Protein AF-A0A2N1QQU3-F1 (afdb_monomer_lite)

Secondary structure (DSSP, 8-state):
--HHH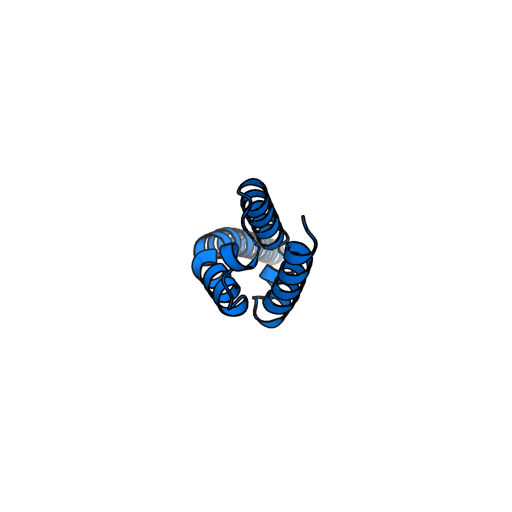HHHHHHHHHHHHHHS-HHHHH-HHHHHHHHHHHHHHHHTT--HHHHH-S-HHHHHHHHHHHTHHHHHHHHHHHHHHHHHHHHHHHHHTT-

Sequence (95 aa):
LPKEYQIVYREIQKYLYKVGPVELTEGTGLLSGIVDFFEEGVASGKRVLDVTGTDVAAFCDDLIKDSKTYADIYQASVAKEVSKAMDKSMDKTRK

Radius of gyration: 18.39 Å; chains: 1; bounding box: 58×23×40 Å

Foldseek 3Di:
DDPQLVVLLVVLLVLCVVPNDPVSNVDVVLSVVSVVQVVVCVVVVHGPCSSCP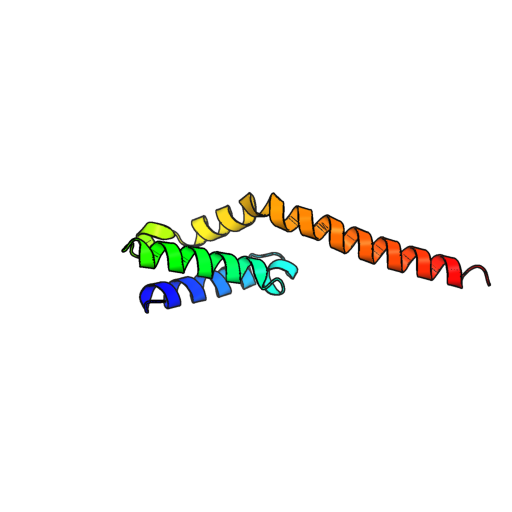PPVNVSSVVSRVVCPVVVVVVVVVVVVVVVVVVVVVVVVVVD

pLDDT: mean 76.31, std 15.14, range [44.12, 94.06]

Structure (mmCIF, N/CA/C/O backbone):
data_AF-A0A2N1QQU3-F1
#
_entry.id   AF-A0A2N1QQU3-F1
#
loop_
_atom_site.group_PDB
_atom_site.id
_atom_site.type_symbol
_atom_site.label_atom_id
_atom_site.label_alt_id
_atom_site.label_comp_id
_atom_site.label_asym_id
_atom_site.label_entity_id
_atom_site.label_seq_id
_atom_site.pdbx_PDB_ins_code
_atom_site.Cartn_x
_atom_site.Cartn_y
_atom_site.Cartn_z
_atom_site.occupancy
_atom_site.B_iso_or_equiv
_atom_site.auth_seq_id
_atom_site.auth_comp_id
_atom_site.auth_asym_id
_atom_site.auth_atom_id
_atom_site.pdbx_PDB_model_num
ATOM 1 N N . LEU A 1 1 ? 1.026 4.231 12.107 1.00 87.50 1 LEU A N 1
ATOM 2 C CA . LEU A 1 1 ? -0.111 3.515 11.473 1.00 87.50 1 LEU A CA 1
ATOM 3 C C . LEU A 1 1 ? -0.826 2.572 12.452 1.00 87.50 1 LEU A C 1
ATOM 5 O O . LEU A 1 1 ? -0.137 1.910 13.229 1.00 87.50 1 LEU A O 1
ATOM 9 N N . PRO A 1 2 ? -2.171 2.478 12.415 1.00 92.94 2 PRO A N 1
ATOM 10 C CA . PRO A 1 2 ? -2.967 1.499 13.167 1.00 92.94 2 PRO A CA 1
ATOM 11 C C . PRO A 1 2 ? -2.616 0.041 12.829 1.00 92.94 2 PRO A C 1
ATOM 13 O O . PRO A 1 2 ? -2.033 -0.246 11.785 1.00 92.94 2 PRO A O 1
ATOM 16 N N . LYS A 1 3 ? -2.997 -0.902 13.701 1.00 93.69 3 LYS A N 1
ATOM 17 C CA . LYS A 1 3 ? -2.591 -2.315 13.586 1.00 93.69 3 LYS A CA 1
ATOM 18 C C . LYS A 1 3 ? -3.080 -2.993 12.300 1.00 93.69 3 LYS A C 1
ATOM 20 O O . LYS A 1 3 ? -2.312 -3.729 11.693 1.00 93.69 3 LYS A O 1
ATOM 25 N N . GLU A 1 4 ? -4.309 -2.718 11.862 1.00 91.44 4 GLU A N 1
ATOM 26 C CA . GLU A 1 4 ? -4.854 -3.260 10.604 1.00 91.44 4 GLU A CA 1
ATOM 27 C C . GLU A 1 4 ? -4.023 -2.815 9.389 1.00 91.44 4 GLU A C 1
ATOM 29 O O . GLU A 1 4 ? -3.641 -3.642 8.564 1.00 91.44 4 GLU A O 1
ATOM 34 N N . TYR A 1 5 ? -3.642 -1.535 9.338 1.00 93.69 5 TYR A N 1
ATOM 35 C CA . TYR A 1 5 ? -2.775 -0.993 8.290 1.00 93.69 5 TYR A CA 1
ATOM 36 C C . TYR A 1 5 ? -1.392 -1.651 8.274 1.00 93.69 5 TYR A C 1
ATOM 38 O O . TYR A 1 5 ? -0.879 -1.985 7.212 1.00 93.69 5 TYR A O 1
ATOM 46 N N . GLN A 1 6 ? -0.798 -1.898 9.446 1.00 92.81 6 GLN A N 1
ATOM 47 C CA . GLN A 1 6 ? 0.500 -2.577 9.535 1.00 92.81 6 GLN A CA 1
ATOM 48 C C . GLN A 1 6 ? 0.450 -4.030 9.039 1.00 92.81 6 GLN A C 1
ATOM 50 O O . GLN A 1 6 ? 1.433 -4.513 8.480 1.00 92.81 6 GLN A O 1
ATOM 55 N N . ILE A 1 7 ? -0.665 -4.737 9.260 1.00 93.31 7 ILE A N 1
ATOM 56 C CA . ILE A 1 7 ? -0.842 -6.117 8.783 1.00 93.31 7 ILE A CA 1
ATOM 57 C C . ILE A 1 7 ? -0.867 -6.126 7.257 1.00 93.31 7 ILE A C 1
ATOM 59 O O . ILE A 1 7 ? -0.073 -6.833 6.643 1.00 93.31 7 ILE A O 1
ATOM 63 N N . VAL A 1 8 ? -1.720 -5.296 6.655 1.00 93.00 8 VAL A N 1
ATOM 64 C CA . VAL A 1 8 ? -1.827 -5.210 5.194 1.00 93.00 8 VAL A CA 1
ATOM 65 C C . VAL A 1 8 ? -0.513 -4.746 4.579 1.00 93.00 8 VAL A C 1
ATOM 67 O O . VAL A 1 8 ? -0.052 -5.346 3.617 1.00 93.00 8 VAL A O 1
ATOM 70 N N . TYR A 1 9 ? 0.154 -3.759 5.181 1.00 91.56 9 TYR A N 1
ATOM 71 C CA . TYR A 1 9 ? 1.457 -3.292 4.714 1.00 91.56 9 TYR A CA 1
ATOM 72 C C . TYR A 1 9 ? 2.499 -4.422 4.652 1.00 91.56 9 TYR A C 1
ATOM 74 O O . TYR A 1 9 ? 3.229 -4.540 3.672 1.00 91.56 9 TYR A O 1
ATOM 82 N N . ARG A 1 10 ? 2.538 -5.313 5.653 1.00 90.44 10 ARG A N 1
ATOM 83 C CA . ARG A 1 10 ? 3.436 -6.483 5.637 1.00 90.44 10 ARG A CA 1
ATOM 84 C C . ARG A 1 10 ? 3.077 -7.488 4.546 1.00 90.44 10 ARG A C 1
ATOM 86 O O . ARG A 1 10 ? 3.979 -8.080 3.957 1.00 90.44 10 ARG A O 1
ATOM 93 N N . GLU A 1 11 ? 1.792 -7.706 4.287 1.00 91.19 11 GLU A N 1
ATOM 94 C CA . GLU A 1 11 ? 1.358 -8.597 3.205 1.00 91.19 11 GLU A CA 1
ATOM 95 C C . GLU A 1 11 ? 1.703 -8.013 1.829 1.00 91.19 11 GLU A C 1
ATOM 97 O O . GLU A 1 11 ? 2.221 -8.736 0.981 1.00 91.19 11 GLU A O 1
ATOM 102 N N . ILE A 1 12 ? 1.551 -6.698 1.649 1.00 88.31 12 ILE A N 1
ATOM 103 C CA . ILE A 1 12 ? 2.012 -5.972 0.458 1.00 88.31 12 ILE A CA 1
ATOM 104 C C . ILE A 1 12 ? 3.523 -6.145 0.273 1.00 88.31 12 ILE A C 1
ATOM 106 O O . ILE A 1 12 ? 3.965 -6.519 -0.809 1.00 88.31 12 ILE A O 1
ATOM 110 N N . GLN A 1 13 ? 4.328 -5.945 1.324 1.00 85.81 13 GLN A N 1
ATOM 111 C CA . GLN A 1 13 ? 5.782 -6.144 1.255 1.00 85.81 13 GLN A CA 1
ATOM 112 C C . GLN A 1 13 ? 6.149 -7.560 0.788 1.00 85.81 13 GLN A C 1
ATOM 114 O O . GLN A 1 13 ? 7.002 -7.720 -0.083 1.00 85.81 13 GLN A O 1
ATOM 119 N N . LYS A 1 14 ? 5.492 -8.595 1.331 1.00 86.12 14 LYS A N 1
ATOM 120 C CA . LYS A 1 14 ? 5.711 -9.990 0.909 1.00 86.12 14 LYS A CA 1
ATOM 121 C C . LYS A 1 14 ? 5.286 -10.228 -0.537 1.00 86.12 14 LYS A C 1
ATOM 123 O O . LYS A 1 14 ? 5.971 -10.952 -1.255 1.00 86.12 14 LYS A O 1
ATOM 128 N N . TYR A 1 15 ? 4.157 -9.653 -0.946 1.00 86.88 15 TYR A N 1
ATOM 129 C CA . TYR A 1 15 ? 3.643 -9.788 -2.301 1.00 86.88 15 TYR A CA 1
ATOM 130 C C . TYR A 1 15 ? 4.609 -9.157 -3.302 1.00 86.88 15 TYR A C 1
ATOM 132 O O . TYR A 1 15 ? 5.105 -9.857 -4.179 1.00 86.88 15 TYR A O 1
ATOM 140 N N . LEU A 1 16 ? 4.983 -7.891 -3.100 1.00 79.19 16 LEU A N 1
ATOM 141 C CA . LEU A 1 16 ? 5.952 -7.181 -3.938 1.00 79.19 16 LEU A CA 1
ATOM 142 C C . LEU A 1 16 ? 7.316 -7.878 -3.973 1.00 79.19 16 LEU A C 1
ATOM 144 O O . LEU A 1 16 ? 7.939 -7.922 -5.024 1.00 79.19 16 LEU A O 1
ATOM 148 N N . TYR A 1 17 ? 7.756 -8.488 -2.870 1.00 77.81 17 TYR A N 1
ATOM 149 C CA . TYR A 1 17 ? 8.979 -9.295 -2.867 1.00 77.81 17 TYR A CA 1
ATOM 150 C C . TYR A 1 17 ? 8.881 -10.543 -3.760 1.00 77.81 17 TYR A C 1
ATOM 152 O O . TYR A 1 17 ? 9.871 -10.983 -4.337 1.00 77.81 17 TYR A O 1
ATOM 160 N N . LYS A 1 18 ? 7.686 -11.132 -3.868 1.00 77.38 18 LYS A N 1
ATOM 161 C CA . LYS A 1 18 ? 7.445 -12.357 -4.636 1.00 77.38 18 LYS A CA 1
ATOM 162 C C . LYS A 1 18 ? 7.150 -12.093 -6.113 1.00 77.38 18 LYS A C 1
ATOM 164 O O . LYS A 1 18 ? 7.548 -12.902 -6.948 1.00 77.38 18 LYS A O 1
ATOM 169 N N . VAL A 1 19 ? 6.401 -11.034 -6.421 1.00 74.94 19 VAL A N 1
ATOM 170 C CA . VAL A 1 19 ? 5.912 -10.748 -7.782 1.00 74.94 19 VAL A CA 1
ATOM 171 C C . VAL A 1 19 ? 6.583 -9.543 -8.437 1.00 74.94 19 VAL A C 1
ATOM 173 O O . VAL A 1 19 ? 6.507 -9.394 -9.654 1.00 74.94 19 VAL A O 1
ATOM 176 N N . GLY A 1 20 ? 7.212 -8.670 -7.651 1.00 64.88 20 GLY A N 1
ATOM 177 C CA . GLY A 1 20 ? 7.845 -7.459 -8.148 1.00 64.88 20 GLY A CA 1
ATOM 178 C C . GLY A 1 20 ? 9.188 -7.747 -8.832 1.00 64.88 20 GLY A C 1
ATOM 179 O O . GLY A 1 20 ? 9.874 -8.706 -8.474 1.00 64.88 20 GLY A O 1
ATOM 180 N N . PRO A 1 21 ? 9.605 -6.913 -9.803 1.00 62.41 21 PRO A N 1
ATOM 181 C CA . PRO A 1 21 ? 10.981 -6.865 -10.286 1.00 62.41 21 PRO A CA 1
ATOM 182 C C . PRO A 1 21 ? 11.972 -6.757 -9.123 1.00 62.41 21 PRO A C 1
ATOM 184 O O . PRO A 1 21 ? 11.699 -6.064 -8.143 1.00 62.41 21 PRO A O 1
ATOM 187 N N . VAL A 1 22 ? 13.140 -7.390 -9.253 1.00 55.25 22 VAL A N 1
ATOM 188 C CA . VAL A 1 22 ? 14.182 -7.422 -8.209 1.00 55.25 22 VAL A CA 1
ATOM 189 C C . VAL A 1 22 ? 14.534 -6.008 -7.717 1.00 55.25 22 VAL A C 1
ATOM 191 O O . VAL A 1 22 ? 14.620 -5.789 -6.512 1.00 55.25 22 VAL A O 1
ATOM 194 N N . GLU A 1 23 ? 14.586 -5.006 -8.599 1.00 53.69 23 GLU A N 1
ATOM 195 C CA . GLU A 1 23 ? 14.839 -3.611 -8.203 1.00 53.69 23 GLU A CA 1
ATOM 196 C C . GLU A 1 23 ? 13.653 -2.885 -7.529 1.00 53.69 23 GLU A C 1
ATOM 198 O O . GLU A 1 23 ? 13.888 -1.914 -6.812 1.00 53.69 23 GLU A O 1
ATOM 203 N N . LEU A 1 24 ? 12.396 -3.353 -7.650 1.00 55.62 24 LEU A N 1
ATOM 204 C CA . LEU A 1 24 ? 11.288 -2.848 -6.808 1.00 55.62 24 LEU A CA 1
ATOM 205 C C . LEU A 1 24 ? 11.423 -3.315 -5.354 1.00 55.62 24 LEU A C 1
ATOM 207 O O . LEU A 1 24 ? 10.898 -2.669 -4.449 1.00 55.62 24 LEU A O 1
ATOM 211 N N . THR A 1 25 ? 12.124 -4.428 -5.124 1.00 53.69 25 THR A N 1
ATOM 212 C CA . THR A 1 25 ? 12.387 -4.945 -3.774 1.00 53.69 25 THR A CA 1
ATOM 213 C C . THR A 1 25 ? 13.549 -4.226 -3.085 1.00 53.69 25 THR A C 1
ATOM 215 O O . THR A 1 25 ? 13.577 -4.160 -1.857 1.00 53.69 25 THR A O 1
ATOM 218 N N . GLU A 1 26 ? 14.458 -3.625 -3.863 1.00 54.41 26 GLU A N 1
ATOM 219 C CA . GLU A 1 26 ? 15.559 -2.785 -3.366 1.00 54.41 26 GLU A CA 1
ATOM 220 C C . GLU A 1 26 ? 15.188 -1.290 -3.302 1.00 54.41 26 GLU A C 1
ATOM 222 O O . GLU A 1 26 ? 15.719 -0.541 -2.478 1.00 54.41 26 GLU A O 1
ATOM 227 N N . GLY A 1 27 ? 14.238 -0.845 -4.132 1.00 57.50 27 GLY A N 1
ATOM 228 C CA . GLY A 1 27 ? 13.740 0.526 -4.173 1.00 57.50 27 GLY A CA 1
ATOM 229 C C . GLY A 1 27 ? 12.812 0.858 -3.002 1.00 57.50 27 GLY A C 1
ATOM 230 O O . GLY A 1 27 ? 11.598 0.673 -3.074 1.00 57.50 27 GLY A O 1
ATOM 231 N N . THR A 1 28 ? 13.360 1.451 -1.941 1.00 62.81 28 THR A N 1
ATOM 232 C CA . THR A 1 28 ? 12.599 1.942 -0.772 1.00 62.81 28 THR A CA 1
ATOM 233 C C . THR A 1 28 ? 11.492 2.949 -1.116 1.00 62.81 28 THR A C 1
ATOM 235 O O . THR A 1 28 ? 10.570 3.117 -0.321 1.00 62.81 28 THR A O 1
ATOM 238 N N . GLY A 1 29 ? 11.546 3.579 -2.296 1.00 69.00 29 GLY A N 1
ATOM 239 C CA . GLY A 1 29 ? 10.617 4.625 -2.733 1.00 69.00 29 GLY A CA 1
ATOM 240 C C . GLY A 1 29 ? 9.171 4.167 -2.949 1.00 69.00 29 GLY A C 1
ATOM 241 O O . GLY A 1 29 ? 8.241 4.907 -2.631 1.00 69.00 29 GLY A O 1
ATOM 242 N N . LEU A 1 30 ? 8.952 2.945 -3.449 1.00 75.75 30 LEU A N 1
ATOM 243 C CA . LEU A 1 30 ? 7.588 2.434 -3.633 1.00 75.75 30 LEU A CA 1
ATOM 244 C C . LEU A 1 30 ? 6.941 2.137 -2.279 1.00 75.75 30 LEU A C 1
ATOM 246 O O . LEU A 1 30 ? 5.817 2.547 -2.009 1.00 75.75 30 LEU A O 1
ATOM 250 N N . LEU A 1 31 ? 7.685 1.457 -1.406 1.00 80.00 31 LEU A N 1
ATOM 251 C CA . LEU A 1 31 ? 7.226 1.128 -0.063 1.00 80.00 31 LEU A CA 1
ATOM 252 C C . LEU A 1 31 ? 6.977 2.388 0.775 1.00 80.00 31 LEU A C 1
ATOM 254 O O . LEU A 1 31 ? 5.972 2.437 1.478 1.00 80.00 31 LEU A O 1
ATOM 258 N N . SER A 1 32 ? 7.817 3.425 0.658 1.00 80.94 32 SER A N 1
ATOM 259 C CA . SER A 1 32 ? 7.562 4.708 1.323 1.00 80.94 32 SER A CA 1
ATOM 260 C C . SER A 1 32 ? 6.299 5.392 0.796 1.00 80.94 32 SER A C 1
ATOM 262 O O . SER A 1 32 ? 5.498 5.852 1.598 1.00 80.94 32 SER A O 1
ATOM 264 N N . GLY A 1 33 ? 6.052 5.371 -0.519 1.00 82.12 33 GLY A N 1
ATOM 265 C CA . GLY A 1 33 ? 4.820 5.932 -1.087 1.00 82.12 33 GLY A CA 1
ATOM 266 C C . GLY A 1 33 ? 3.548 5.233 -0.588 1.00 82.12 33 GLY A C 1
ATOM 267 O O . GLY A 1 33 ? 2.530 5.880 -0.359 1.00 82.12 33 GLY A O 1
ATOM 268 N N . ILE A 1 34 ? 3.607 3.918 -0.345 1.00 86.19 34 ILE A N 1
ATOM 269 C CA . ILE A 1 34 ? 2.490 3.171 0.261 1.00 86.19 34 ILE A CA 1
ATOM 270 C C . ILE A 1 34 ? 2.278 3.587 1.723 1.00 86.19 34 ILE A C 1
ATOM 272 O O . ILE A 1 34 ? 1.135 3.648 2.177 1.00 86.19 34 ILE A O 1
ATOM 276 N N . VAL A 1 35 ? 3.351 3.884 2.465 1.00 88.88 35 VAL A N 1
ATOM 277 C CA . VAL A 1 35 ? 3.238 4.410 3.835 1.00 88.88 35 VAL A CA 1
ATOM 278 C C . VAL A 1 35 ? 2.524 5.757 3.826 1.00 88.88 35 VAL A C 1
ATOM 280 O O . VAL A 1 35 ? 1.545 5.897 4.556 1.00 88.88 35 VAL A O 1
ATOM 283 N N . ASP A 1 36 ? 2.940 6.688 2.968 1.00 87.19 36 ASP A N 1
ATOM 284 C CA . ASP A 1 36 ? 2.319 8.015 2.856 1.00 87.19 36 ASP A CA 1
ATOM 285 C C . ASP A 1 36 ? 0.823 7.902 2.504 1.00 87.19 36 ASP A C 1
ATOM 287 O O . ASP A 1 36 ? -0.035 8.515 3.144 1.00 87.19 36 ASP A O 1
ATOM 291 N N . PHE A 1 37 ? 0.484 7.025 1.554 1.00 88.88 37 PHE A N 1
ATOM 292 C CA . PHE A 1 37 ? -0.902 6.730 1.177 1.00 88.88 37 PHE A CA 1
ATOM 293 C C . PHE A 1 37 ? -1.729 6.170 2.347 1.00 88.88 37 PHE A C 1
ATOM 295 O O . PHE A 1 37 ? -2.894 6.524 2.546 1.00 88.88 37 PHE A O 1
ATOM 302 N N . PHE A 1 38 ? -1.132 5.301 3.164 1.00 92.75 38 PHE A N 1
ATOM 303 C CA . PHE A 1 38 ? -1.792 4.751 4.346 1.00 92.75 38 PHE A CA 1
ATOM 304 C C . PHE A 1 38 ? -1.970 5.798 5.443 1.00 92.75 38 PHE A C 1
ATOM 306 O O . PHE A 1 38 ? -2.990 5.780 6.133 1.00 92.75 38 PHE A O 1
ATOM 313 N N . GLU A 1 39 ? -1.025 6.720 5.609 1.00 92.69 39 GLU A N 1
ATOM 314 C CA . GLU A 1 39 ? -1.158 7.835 6.547 1.00 92.69 39 GLU A CA 1
ATOM 315 C C . GLU A 1 39 ? -2.309 8.767 6.157 1.00 92.69 39 GLU A C 1
ATOM 317 O O . GLU A 1 39 ? -3.106 9.133 7.025 1.00 92.69 39 GLU A O 1
ATOM 322 N N . GLU A 1 40 ? -2.485 9.054 4.865 1.00 91.62 40 GLU A N 1
ATOM 323 C CA . GLU A 1 40 ? -3.638 9.809 4.359 1.00 91.62 40 GLU A CA 1
ATOM 324 C C . GLU A 1 40 ? -4.965 9.066 4.592 1.00 91.62 40 GLU A C 1
ATOM 326 O O . GLU A 1 40 ? -5.957 9.661 5.032 1.00 91.62 40 GLU A O 1
ATOM 331 N N . GLY A 1 41 ? -4.987 7.748 4.367 1.00 91.06 41 GLY A N 1
ATOM 332 C CA . GLY A 1 41 ? -6.148 6.902 4.653 1.00 91.06 41 GLY A CA 1
ATOM 333 C C . GLY A 1 41 ? -6.559 6.947 6.127 1.00 91.06 41 GLY A C 1
ATOM 334 O O . GLY A 1 41 ? -7.742 7.097 6.446 1.00 91.06 41 GLY A O 1
ATOM 335 N N . VAL A 1 42 ? -5.577 6.900 7.031 1.00 93.81 42 VAL A N 1
ATOM 336 C CA . VAL A 1 42 ? -5.791 7.022 8.480 1.00 93.81 42 VAL A CA 1
ATOM 337 C C . VAL A 1 42 ? -6.271 8.421 8.855 1.00 93.81 42 VAL A C 1
ATOM 339 O O . VAL A 1 42 ? -7.230 8.538 9.618 1.00 93.81 42 VAL A O 1
ATOM 342 N N . ALA A 1 43 ? -5.651 9.473 8.314 1.00 94.06 43 ALA A N 1
ATOM 343 C CA . ALA A 1 43 ? -6.060 10.859 8.549 1.00 94.06 43 ALA A CA 1
ATOM 344 C C . ALA A 1 43 ? -7.500 11.121 8.072 1.00 94.06 43 ALA A C 1
ATOM 346 O O . ALA A 1 43 ? -8.237 11.880 8.697 1.00 94.06 43 ALA A O 1
ATOM 347 N N . SER A 1 44 ? -7.921 10.425 7.015 1.00 92.75 44 SER A N 1
ATOM 348 C CA . SER A 1 44 ? -9.285 10.456 6.476 1.00 92.75 44 SER A CA 1
ATOM 349 C C . SER A 1 44 ? -10.278 9.560 7.231 1.00 92.75 44 SER A C 1
ATOM 351 O O . SER A 1 44 ? -11.439 9.470 6.835 1.00 92.75 44 SER A O 1
ATOM 353 N N . GLY A 1 45 ? -9.845 8.859 8.284 1.00 93.12 45 GLY A N 1
ATOM 354 C CA . GLY A 1 45 ? -10.690 7.956 9.069 1.00 93.12 45 GLY A CA 1
ATOM 355 C C . GLY A 1 45 ? -11.134 6.689 8.327 1.00 93.12 45 GLY A C 1
ATOM 356 O O . GLY A 1 45 ? -12.093 6.044 8.749 1.00 93.12 45 GLY A O 1
ATOM 357 N N . LYS A 1 46 ? -10.466 6.325 7.225 1.00 93.44 46 LYS A N 1
ATOM 358 C CA . LYS A 1 46 ? -10.785 5.125 6.440 1.00 93.44 46 LYS A CA 1
ATOM 359 C C . LYS A 1 46 ? -10.154 3.886 7.065 1.00 93.44 46 LYS A C 1
ATOM 361 O O . LYS A 1 46 ? -9.086 3.960 7.684 1.00 93.44 46 LYS A O 1
ATOM 366 N N . ARG A 1 47 ? -10.766 2.717 6.873 1.00 91.62 47 ARG A N 1
ATOM 367 C CA . ARG A 1 47 ? -10.109 1.442 7.189 1.00 91.62 47 ARG A CA 1
ATOM 368 C C . ARG A 1 47 ? -9.193 1.052 6.042 1.00 91.62 47 ARG A C 1
ATOM 370 O O . ARG A 1 47 ? -9.419 1.428 4.899 1.00 91.62 47 ARG A O 1
ATOM 377 N N . VAL A 1 48 ? -8.187 0.235 6.336 1.00 91.81 48 VAL A N 1
ATOM 378 C CA . VAL A 1 48 ? -7.203 -0.164 5.322 1.00 91.81 48 VAL A CA 1
ATOM 379 C C . VAL A 1 48 ? -7.843 -0.853 4.115 1.00 91.81 48 VAL A C 1
ATOM 381 O O . VAL A 1 48 ? -7.462 -0.567 2.991 1.00 91.81 48 VAL A O 1
ATOM 384 N N . LEU A 1 49 ? -8.878 -1.671 4.323 1.00 91.94 49 LEU A N 1
ATOM 385 C CA . LEU A 1 49 ? -9.591 -2.340 3.230 1.00 91.94 49 LEU A CA 1
ATOM 386 C C . LEU A 1 49 ? -10.488 -1.392 2.421 1.00 91.94 49 LEU A C 1
ATOM 388 O O . LEU A 1 49 ? -10.814 -1.708 1.284 1.00 91.94 49 LEU A O 1
ATOM 392 N N . ASP A 1 50 ? -10.853 -0.228 2.963 1.00 90.62 50 ASP A N 1
ATOM 393 C CA . ASP A 1 50 ? -11.551 0.818 2.200 1.00 90.62 50 ASP A CA 1
ATOM 394 C C . ASP A 1 50 ? -10.578 1.578 1.282 1.00 90.62 50 ASP A C 1
ATOM 396 O O . ASP A 1 50 ? -10.993 2.273 0.357 1.00 90.62 50 ASP A O 1
ATOM 400 N N . VAL A 1 51 ? -9.278 1.474 1.573 1.00 88.44 51 VAL A N 1
ATOM 401 C CA . VAL A 1 51 ? -8.185 2.158 0.878 1.00 88.44 51 VAL A CA 1
ATOM 402 C C . VAL A 1 51 ? -7.540 1.232 -0.157 1.00 88.44 51 VAL A C 1
ATOM 404 O O . VAL A 1 51 ? -7.319 1.646 -1.290 1.00 88.44 51 VAL A O 1
ATOM 407 N N . THR A 1 52 ? -7.280 -0.026 0.204 1.00 89.38 52 THR A N 1
ATOM 408 C CA . THR A 1 52 ? -6.683 -1.037 -0.687 1.00 89.38 52 THR A CA 1
ATOM 409 C C . THR A 1 52 ? -7.712 -1.886 -1.424 1.00 89.38 52 THR A C 1
ATOM 411 O O . THR A 1 52 ? -7.357 -2.602 -2.348 1.00 89.38 52 THR A O 1
ATOM 414 N N . GLY A 1 53 ? -8.971 -1.886 -0.989 1.00 90.69 53 GLY A N 1
ATOM 415 C CA . GLY A 1 53 ? -9.928 -2.918 -1.375 1.00 90.69 53 GLY A CA 1
ATOM 416 C C . GLY A 1 53 ? -9.719 -4.229 -0.610 1.00 90.69 53 GLY A C 1
ATOM 417 O O . GLY A 1 53 ? -8.735 -4.424 0.114 1.00 90.69 53 GLY A O 1
ATOM 418 N N . THR A 1 54 ? -10.683 -5.139 -0.757 1.00 91.19 54 THR A N 1
ATOM 419 C CA . THR A 1 54 ? -10.641 -6.485 -0.161 1.00 91.19 54 THR A CA 1
ATOM 420 C C . THR A 1 54 ? -9.653 -7.411 -0.867 1.00 91.19 54 THR A C 1
ATOM 422 O O . THR A 1 54 ? -9.121 -8.319 -0.230 1.00 91.19 54 THR A O 1
ATOM 425 N N . ASP A 1 55 ? -9.379 -7.164 -2.150 1.00 92.00 55 ASP A N 1
ATOM 426 C CA . ASP A 1 55 ? -8.336 -7.845 -2.911 1.00 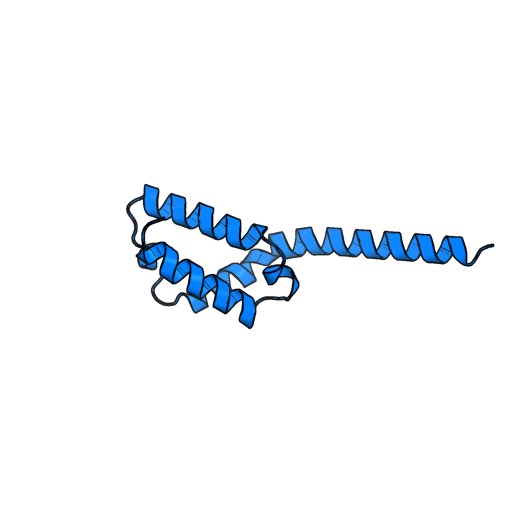92.00 55 ASP A CA 1
ATOM 427 C C . ASP A 1 55 ? -7.048 -7.009 -2.924 1.00 92.00 55 ASP A C 1
ATOM 429 O O . ASP A 1 55 ? -6.805 -6.177 -3.798 1.00 92.00 55 ASP A O 1
ATOM 433 N N . VAL A 1 56 ? -6.216 -7.237 -1.908 1.00 88.88 56 VAL A N 1
ATOM 434 C CA . VAL A 1 56 ? -4.934 -6.539 -1.741 1.00 88.88 56 VAL A CA 1
ATOM 435 C C . VAL A 1 56 ? -3.946 -6.895 -2.859 1.00 88.88 56 VAL A C 1
ATOM 437 O O . VAL A 1 56 ? -3.101 -6.072 -3.206 1.00 88.88 56 VAL A O 1
ATOM 440 N N . ALA A 1 57 ? -4.044 -8.093 -3.445 1.00 87.25 57 ALA A N 1
ATOM 441 C CA . ALA A 1 57 ? -3.161 -8.499 -4.535 1.00 87.25 57 ALA A CA 1
ATOM 442 C C . ALA A 1 57 ? -3.478 -7.711 -5.810 1.00 87.25 57 ALA A C 1
ATOM 444 O O . ALA A 1 57 ? -2.561 -7.180 -6.431 1.00 87.25 57 ALA A O 1
ATOM 445 N N . ALA A 1 58 ? -4.765 -7.545 -6.134 1.00 88.50 58 ALA A N 1
ATOM 446 C CA . ALA A 1 58 ? -5.194 -6.704 -7.250 1.00 88.50 58 ALA A CA 1
ATOM 447 C C . ALA A 1 58 ? -4.730 -5.246 -7.084 1.00 88.50 58 ALA A C 1
ATOM 449 O O . ALA A 1 58 ? -4.217 -4.652 -8.031 1.00 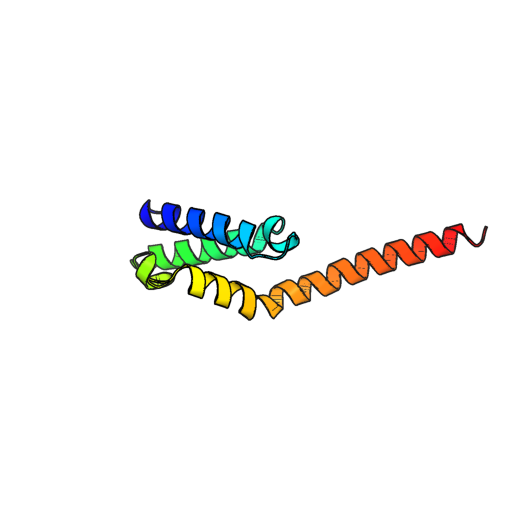88.50 58 ALA A O 1
ATOM 450 N N . PHE A 1 59 ? -4.815 -4.696 -5.867 1.00 88.69 59 PHE A N 1
ATOM 451 C CA . PHE A 1 59 ? -4.261 -3.372 -5.561 1.00 88.69 59 PHE A CA 1
ATOM 452 C C . PHE A 1 59 ? -2.754 -3.291 -5.834 1.00 88.69 59 PHE A C 1
ATOM 454 O O . PHE A 1 59 ? -2.287 -2.336 -6.454 1.00 88.69 59 PHE A O 1
ATOM 461 N N . CYS A 1 60 ? -1.980 -4.288 -5.399 1.00 84.94 60 CYS A N 1
ATOM 462 C CA . CYS A 1 60 ? -0.548 -4.334 -5.685 1.00 84.94 60 CYS A CA 1
ATOM 463 C C . CYS A 1 60 ? -0.248 -4.474 -7.181 1.00 84.94 60 CYS A C 1
ATOM 465 O O . CYS A 1 60 ? 0.682 -3.835 -7.667 1.00 84.94 60 CYS A O 1
ATOM 467 N N . ASP A 1 61 ? -1.010 -5.294 -7.903 1.00 84.06 61 ASP A N 1
ATOM 468 C CA . ASP A 1 61 ? -0.840 -5.478 -9.344 1.00 84.06 61 ASP A CA 1
ATOM 469 C C . ASP A 1 61 ? -1.072 -4.169 -10.097 1.00 84.06 61 ASP A C 1
ATOM 471 O O . ASP A 1 61 ? -0.298 -3.829 -10.993 1.00 84.06 61 ASP A O 1
ATOM 475 N N . ASP A 1 62 ? -2.105 -3.417 -9.724 1.00 83.94 62 ASP A N 1
ATOM 476 C CA . ASP A 1 62 ? -2.396 -2.121 -10.330 1.00 83.94 62 ASP A CA 1
ATOM 477 C C . ASP A 1 62 ? -1.345 -1.075 -9.945 1.00 83.94 62 ASP A C 1
ATOM 479 O O . ASP A 1 62 ? -0.863 -0.350 -10.814 1.00 83.94 62 ASP A O 1
ATOM 483 N N . LEU A 1 63 ? -0.856 -1.093 -8.700 1.00 78.81 63 LEU A N 1
ATOM 484 C CA . LEU A 1 63 ? 0.262 -0.251 -8.274 1.00 78.81 63 LEU A CA 1
ATOM 485 C C . LEU A 1 63 ? 1.538 -0.524 -9.092 1.00 78.81 63 LEU A C 1
ATOM 487 O O . LEU A 1 63 ? 2.221 0.417 -9.487 1.00 78.81 63 LEU A O 1
ATOM 491 N N . ILE A 1 64 ? 1.859 -1.790 -9.384 1.00 73.56 64 ILE A N 1
ATOM 492 C CA . ILE A 1 64 ? 3.004 -2.167 -10.233 1.00 73.56 64 ILE A CA 1
ATOM 493 C C . ILE A 1 64 ? 2.774 -1.739 -11.691 1.00 73.56 64 ILE A C 1
ATOM 495 O O . 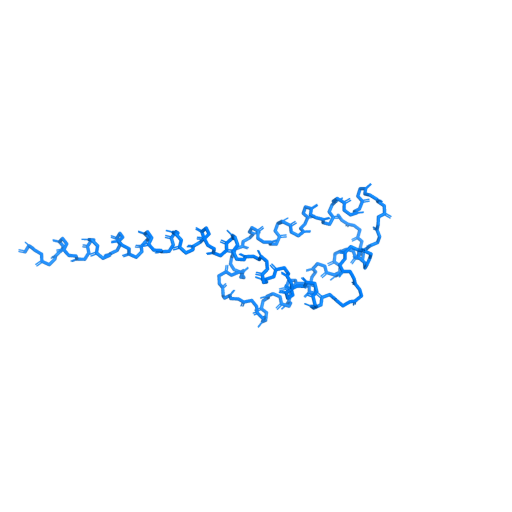ILE A 1 64 ? 3.703 -1.255 -12.339 1.00 73.56 64 ILE A O 1
ATOM 499 N N . LYS A 1 65 ? 1.557 -1.907 -12.226 1.00 71.62 65 LYS A N 1
ATOM 500 C CA . LYS A 1 65 ? 1.222 -1.528 -13.612 1.00 71.62 65 LYS A CA 1
ATOM 501 C C . LYS A 1 65 ? 1.276 -0.018 -13.833 1.00 71.62 65 LYS A C 1
ATOM 503 O O . LYS A 1 65 ? 1.816 0.414 -14.853 1.00 71.62 65 LYS A O 1
ATOM 508 N N . ASP A 1 66 ? 0.751 0.764 -12.894 1.00 61.53 66 ASP A N 1
ATOM 509 C CA . ASP A 1 66 ? 0.768 2.230 -12.941 1.00 61.53 66 ASP A CA 1
ATOM 510 C C . ASP A 1 66 ? 2.139 2.807 -12.565 1.00 61.53 66 ASP A C 1
ATOM 512 O O . ASP A 1 66 ? 2.465 3.940 -12.919 1.00 61.53 66 ASP A O 1
ATOM 516 N N . SER A 1 67 ? 3.013 1.999 -11.955 1.00 58.47 67 SER A N 1
ATOM 517 C CA . SER A 1 67 ? 4.417 2.341 -11.698 1.00 58.47 67 SER A CA 1
ATOM 518 C C . SER A 1 67 ? 5.261 2.524 -12.968 1.00 58.47 67 SER A C 1
ATOM 520 O O . SER A 1 67 ? 6.445 2.841 -12.849 1.00 58.47 67 SER A O 1
ATOM 522 N N . LYS A 1 68 ? 4.704 2.399 -14.186 1.00 50.78 68 LYS A N 1
ATOM 523 C CA . LYS A 1 68 ? 5.415 2.748 -15.434 1.00 50.78 68 LYS A CA 1
ATOM 524 C C . LYS A 1 68 ? 6.151 4.086 -15.313 1.00 50.78 68 LYS A C 1
ATOM 526 O O . LYS A 1 68 ? 7.312 4.155 -15.675 1.00 50.78 68 LYS A O 1
ATOM 531 N N . THR A 1 69 ? 5.592 5.073 -14.620 1.00 53.44 69 THR A N 1
ATOM 532 C CA . THR A 1 69 ? 6.249 6.366 -14.375 1.00 53.44 69 THR A CA 1
ATOM 533 C C . THR A 1 69 ? 7.468 6.324 -13.436 1.00 53.44 69 THR A C 1
ATOM 535 O O . THR A 1 69 ? 8.362 7.148 -13.592 1.00 53.44 69 THR A O 1
ATOM 538 N N . TYR A 1 70 ? 7.558 5.393 -12.476 1.00 44.12 70 TYR A N 1
ATOM 539 C CA . TYR A 1 70 ? 8.736 5.235 -11.600 1.00 44.12 70 TYR A CA 1
ATOM 540 C C . TYR A 1 70 ? 9.773 4.276 -12.208 1.00 44.12 70 TYR A C 1
ATOM 542 O O . TYR A 1 70 ? 10.975 4.531 -12.129 1.00 44.12 70 TYR A O 1
ATOM 550 N N . ALA A 1 71 ? 9.312 3.220 -12.889 1.00 50.31 71 ALA A N 1
ATOM 551 C CA . ALA A 1 71 ? 10.151 2.344 -13.705 1.00 50.31 71 ALA A CA 1
ATOM 552 C C . ALA A 1 71 ? 10.833 3.110 -14.857 1.00 50.31 71 ALA A C 1
ATOM 554 O O . ALA A 1 71 ? 12.006 2.866 -15.135 1.00 50.31 71 ALA A O 1
ATOM 555 N N . ASP A 1 72 ? 10.148 4.088 -15.463 1.00 50.59 72 ASP A N 1
ATOM 556 C CA . ASP A 1 72 ? 10.693 4.964 -16.511 1.00 50.59 72 ASP A CA 1
ATOM 557 C C . ASP A 1 72 ? 11.775 5.916 -15.969 1.00 50.59 72 ASP A C 1
ATOM 559 O O . ASP A 1 72 ? 12.832 6.079 -16.587 1.00 50.59 72 ASP A O 1
ATOM 563 N N . ILE A 1 73 ? 11.574 6.494 -14.773 1.00 52.53 73 ILE A N 1
ATOM 564 C CA . ILE A 1 73 ? 12.610 7.289 -14.082 1.00 52.53 73 ILE A CA 1
ATOM 565 C C . ILE A 1 73 ? 13.859 6.429 -13.820 1.00 52.53 73 ILE A C 1
ATOM 567 O O . ILE A 1 73 ? 14.990 6.914 -13.918 1.00 52.53 73 ILE A O 1
ATOM 571 N N . TYR A 1 74 ? 13.676 5.138 -13.534 1.00 50.75 74 TYR A N 1
ATOM 572 C CA . TYR A 1 74 ? 14.775 4.218 -13.254 1.00 50.75 74 TYR A CA 1
ATOM 573 C C . TYR A 1 74 ? 15.482 3.692 -14.511 1.00 50.75 74 TYR A C 1
ATOM 575 O O . TYR A 1 74 ? 16.711 3.594 -14.500 1.00 50.75 74 TYR A O 1
ATOM 583 N N . GLN A 1 75 ? 14.766 3.445 -15.619 1.00 51.22 75 GLN A N 1
ATOM 584 C CA . GLN A 1 75 ? 15.390 3.120 -16.912 1.00 51.22 75 GLN A CA 1
ATOM 585 C C . GLN A 1 75 ? 16.396 4.197 -17.329 1.00 51.22 75 GLN A C 1
ATOM 587 O O . GLN A 1 75 ? 17.495 3.873 -17.784 1.00 51.22 75 GLN A O 1
ATOM 592 N N . ALA A 1 76 ? 16.066 5.472 -17.106 1.00 55.31 76 ALA A N 1
ATOM 593 C CA . ALA A 1 76 ? 16.979 6.577 -17.379 1.00 55.31 76 ALA A CA 1
ATOM 594 C C . ALA A 1 76 ? 18.256 6.527 -16.513 1.00 55.31 76 ALA A C 1
ATOM 596 O O . ALA A 1 76 ? 19.341 6.866 -16.991 1.00 55.31 76 ALA A O 1
ATOM 597 N N . SER A 1 77 ? 18.155 6.080 -15.256 1.00 56.94 77 SER A N 1
ATOM 598 C CA . SER A 1 77 ? 19.298 5.970 -14.337 1.00 56.94 77 SER A CA 1
ATOM 599 C C . SER A 1 77 ? 20.208 4.781 -14.676 1.00 56.94 77 SER A C 1
ATOM 601 O O . SER A 1 77 ? 21.427 4.932 -14.750 1.00 56.94 77 SER A O 1
ATOM 603 N N . VAL A 1 78 ? 19.627 3.615 -14.984 1.00 60.00 78 VAL A N 1
ATOM 604 C CA . VAL A 1 78 ? 20.386 2.416 -15.386 1.00 60.00 78 VAL A CA 1
ATOM 605 C C . VAL A 1 78 ? 21.070 2.626 -16.738 1.00 60.00 78 VAL A C 1
ATOM 607 O O . VAL A 1 78 ? 22.253 2.319 -16.881 1.00 60.00 78 VAL A O 1
ATOM 610 N N . ALA A 1 79 ? 20.376 3.222 -17.714 1.00 60.16 79 ALA A N 1
ATOM 611 C CA . ALA A 1 79 ? 20.968 3.561 -19.009 1.00 60.16 79 ALA A CA 1
ATOM 612 C C . ALA A 1 79 ? 22.189 4.484 -18.855 1.00 60.16 79 ALA A C 1
ATOM 614 O O . ALA A 1 79 ? 23.198 4.299 -19.537 1.00 60.16 79 ALA A O 1
ATOM 615 N N . LYS A 1 80 ? 22.122 5.435 -17.916 1.00 65.88 80 LYS A N 1
ATOM 616 C CA . LYS A 1 80 ? 23.212 6.366 -17.609 1.00 65.88 80 LYS A CA 1
ATOM 617 C C . LYS A 1 80 ? 24.416 5.685 -16.951 1.00 65.88 80 LYS A C 1
ATOM 619 O O . LYS A 1 80 ? 25.554 6.036 -17.256 1.00 65.88 80 LYS A O 1
ATOM 624 N N . GLU A 1 81 ? 24.200 4.719 -16.063 1.00 69.38 81 GLU A N 1
ATOM 625 C CA . GLU A 1 81 ? 25.303 3.978 -15.435 1.00 69.38 81 GLU A CA 1
ATOM 626 C C . GLU A 1 81 ? 25.960 2.991 -16.416 1.00 69.38 81 GLU A C 1
ATOM 628 O O . GLU A 1 81 ? 27.189 2.890 -16.455 1.00 69.38 81 GLU A O 1
ATOM 633 N N . VAL A 1 82 ? 25.176 2.342 -17.286 1.00 71.75 82 VAL A N 1
AT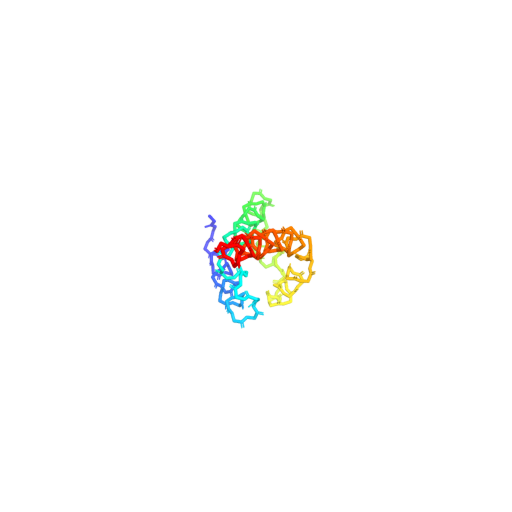OM 634 C CA . VAL A 1 82 ? 25.699 1.477 -18.359 1.00 71.75 82 VAL A CA 1
ATOM 635 C C . VAL A 1 82 ? 26.509 2.281 -19.374 1.00 71.75 82 VAL A C 1
ATOM 637 O O . VAL A 1 82 ? 27.617 1.867 -19.721 1.00 71.75 82 VAL A O 1
ATOM 640 N N . SER A 1 83 ? 26.021 3.449 -19.811 1.00 72.50 83 SER A N 1
ATOM 641 C CA . SER A 1 83 ? 26.771 4.302 -20.744 1.00 72.50 83 SER A CA 1
ATOM 642 C C . SER A 1 83 ? 28.103 4.745 -20.136 1.00 72.50 83 SER A C 1
ATOM 644 O O . SER A 1 83 ? 29.151 4.639 -20.767 1.00 72.50 83 SER A O 1
ATOM 646 N N . LYS A 1 84 ? 28.090 5.139 -18.860 1.00 78.06 84 LYS A N 1
ATOM 647 C CA . LYS A 1 84 ? 29.287 5.564 -18.128 1.00 78.06 84 LYS A CA 1
ATOM 648 C C . LYS A 1 84 ? 30.301 4.428 -17.946 1.00 78.06 84 LYS A C 1
ATOM 650 O O . LYS A 1 84 ? 31.509 4.663 -18.013 1.00 78.06 84 LYS A O 1
ATOM 655 N N . ALA A 1 85 ? 29.834 3.199 -17.725 1.00 77.50 85 ALA A N 1
ATOM 656 C CA . ALA A 1 85 ? 30.691 2.017 -17.659 1.00 77.50 85 ALA A CA 1
ATOM 657 C C . ALA A 1 85 ? 31.295 1.663 -19.030 1.00 77.50 85 ALA A C 1
ATOM 659 O O . ALA A 1 85 ? 32.486 1.344 -19.109 1.00 77.50 85 ALA A O 1
ATOM 660 N N . MET A 1 86 ? 30.509 1.769 -20.106 1.00 75.38 86 MET A N 1
ATOM 661 C CA . MET A 1 86 ? 30.977 1.528 -21.473 1.00 75.38 86 MET A CA 1
ATOM 662 C C . MET A 1 86 ? 32.037 2.544 -21.910 1.00 75.38 86 MET A C 1
ATOM 664 O O . MET A 1 86 ? 33.102 2.124 -22.369 1.00 75.38 86 MET A O 1
ATOM 668 N N . ASP A 1 87 ? 31.824 3.839 -21.665 1.00 76.31 87 ASP A N 1
ATOM 669 C CA . ASP A 1 87 ? 32.796 4.899 -21.976 1.00 76.31 87 ASP A CA 1
ATOM 670 C C . ASP A 1 87 ? 34.137 4.666 -21.267 1.00 76.31 87 ASP A C 1
ATOM 672 O O . ASP A 1 87 ? 35.212 4.763 -21.865 1.00 76.31 87 ASP A O 1
ATOM 676 N N . LYS A 1 88 ? 34.083 4.265 -19.991 1.00 73.88 88 LYS A N 1
ATOM 677 C CA . LYS A 1 88 ? 35.277 3.960 -19.192 1.00 73.88 88 LYS A CA 1
ATOM 678 C C . LYS A 1 88 ? 36.028 2.725 -19.700 1.00 73.88 88 LYS A C 1
ATOM 680 O O . LYS A 1 88 ? 37.248 2.649 -19.557 1.00 73.88 88 LYS A O 1
ATOM 685 N N . SER A 1 89 ? 35.320 1.754 -20.279 1.00 69.44 89 SER A N 1
ATOM 686 C CA . SER A 1 89 ? 35.941 0.568 -20.879 1.00 69.44 89 SER A CA 1
ATOM 687 C C . SER A 1 89 ? 36.650 0.897 -22.199 1.00 69.44 89 SER A C 1
ATOM 689 O O . SER A 1 89 ? 37.758 0.417 -22.426 1.00 69.44 89 SER A O 1
ATOM 691 N N . MET A 1 90 ? 36.072 1.785 -23.016 1.00 63.81 90 MET A N 1
ATOM 692 C CA . MET A 1 90 ? 36.626 2.189 -24.313 1.00 63.81 90 MET A CA 1
ATOM 693 C C . MET A 1 90 ? 37.862 3.090 -24.185 1.00 63.81 90 MET A C 1
ATOM 695 O O . MET A 1 90 ? 38.774 2.988 -25.005 1.00 63.81 90 MET A O 1
ATOM 699 N N . ASP A 1 91 ? 37.931 3.929 -23.147 1.00 63.06 91 ASP A N 1
ATOM 700 C CA . ASP A 1 91 ? 39.119 4.741 -22.835 1.00 63.06 91 ASP A CA 1
ATOM 701 C C . ASP A 1 91 ? 40.325 3.866 -22.442 1.00 63.06 91 ASP A C 1
ATOM 703 O O . ASP A 1 91 ? 41.460 4.112 -22.849 1.00 63.06 91 ASP A O 1
ATOM 707 N N . LYS A 1 92 ? 40.069 2.757 -21.735 1.00 59.81 92 LYS A N 1
ATOM 708 C CA . LYS A 1 92 ? 41.107 1.824 -21.276 1.00 59.81 92 LYS A CA 1
ATOM 709 C C . LYS A 1 92 ? 41.689 0.952 -22.397 1.00 59.81 92 LYS A C 1
ATOM 711 O O . LYS A 1 92 ? 42.820 0.498 -22.269 1.00 59.81 92 LYS A O 1
ATOM 716 N N . THR A 1 93 ? 40.945 0.725 -23.480 1.00 58.94 93 THR A N 1
ATOM 717 C CA . THR A 1 93 ? 41.393 -0.060 -24.649 1.00 58.94 93 THR A CA 1
ATOM 718 C C . THR A 1 93 ? 42.186 0.778 -25.666 1.00 58.94 93 THR A C 1
ATOM 720 O O . THR A 1 93 ? 42.795 0.220 -26.572 1.00 58.94 93 THR A O 1
ATOM 723 N N . ARG A 1 94 ? 42.211 2.112 -25.529 1.00 59.28 94 ARG A N 1
ATOM 724 C CA . ARG A 1 94 ? 42.934 3.036 -26.428 1.00 59.28 94 ARG A CA 1
ATOM 725 C C . ARG A 1 94 ? 44.349 3.421 -25.962 1.00 59.28 94 ARG A C 1
ATOM 727 O O . ARG A 1 94 ? 44.949 4.308 -26.568 1.00 59.28 94 ARG A O 1
ATOM 734 N N . LYS A 1 95 ? 44.883 2.775 -24.924 1.00 47.94 95 LYS A N 1
ATOM 735 C CA . LYS A 1 95 ? 46.253 2.968 -24.422 1.00 47.94 95 LYS A CA 1
ATOM 736 C C . LYS A 1 95 ? 47.105 1.739 -24.697 1.00 47.94 95 LYS A C 1
ATOM 738 O O . LYS A 1 95 ? 48.286 1.940 -25.044 1.00 47.94 95 LYS A O 1
#